Protein AF-W1UU13-F1 (afdb_monomer_lite)

Structure (mmCIF, N/CA/C/O backbone):
data_AF-W1UU13-F1
#
_entry.id   AF-W1UU13-F1
#
loop_
_atom_site.group_PDB
_atom_site.id
_atom_site.type_symbol
_atom_site.label_atom_id
_atom_site.label_alt_id
_atom_site.label_comp_id
_atom_site.label_asym_id
_atom_site.label_entity_id
_atom_site.label_seq_id
_atom_site.pdbx_PDB_ins_code
_atom_site.Cartn_x
_atom_site.Cartn_y
_atom_site.Cartn_z
_atom_site.occupancy
_atom_site.B_iso_or_equiv
_atom_site.auth_seq_id
_atom_site.auth_comp_id
_atom_site.auth_asym_id
_atom_site.auth_atom_id
_atom_site.pdbx_PDB_model_num
ATOM 1 N N . THR A 1 1 ? 0.758 -7.132 -17.561 1.00 61.41 1 THR A N 1
ATOM 2 C CA . THR A 1 1 ? 0.562 -8.472 -16.940 1.00 61.41 1 THR A CA 1
ATOM 3 C C . THR A 1 1 ? 0.799 -8.335 -15.442 1.00 61.41 1 THR A C 1
ATOM 5 O O . THR A 1 1 ? 1.104 -7.230 -15.027 1.00 61.41 1 THR A O 1
ATOM 8 N N . LEU A 1 2 ? 0.648 -9.371 -14.603 1.00 73.31 2 LEU A N 1
ATOM 9 C CA . LEU A 1 2 ? 0.971 -9.248 -13.160 1.00 73.31 2 LEU A CA 1
ATOM 10 C C . LEU A 1 2 ? 2.443 -8.853 -12.914 1.00 73.31 2 LEU A C 1
ATOM 12 O 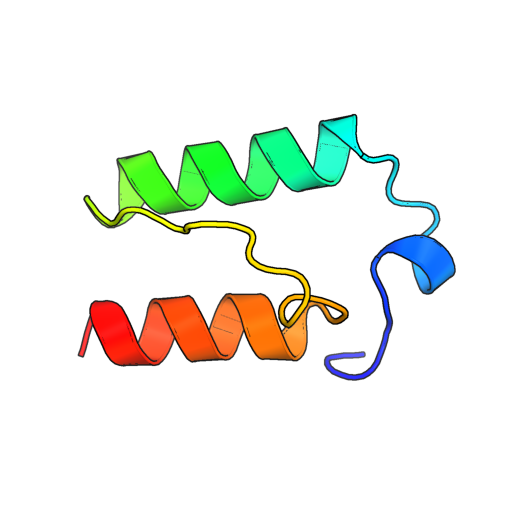O . LEU A 1 2 ? 2.760 -8.284 -11.881 1.00 73.31 2 LEU A O 1
ATOM 16 N N . GLU A 1 3 ? 3.311 -9.099 -13.898 1.00 73.81 3 GLU A N 1
ATOM 17 C CA . GLU A 1 3 ? 4.716 -8.677 -13.928 1.00 73.81 3 GLU A CA 1
ATOM 18 C C . GLU A 1 3 ? 4.922 -7.225 -14.402 1.00 73.81 3 GLU A C 1
ATOM 20 O O . GLU A 1 3 ? 6.035 -6.715 -14.307 1.00 73.81 3 GLU A O 1
ATOM 25 N N . SER A 1 4 ? 3.887 -6.557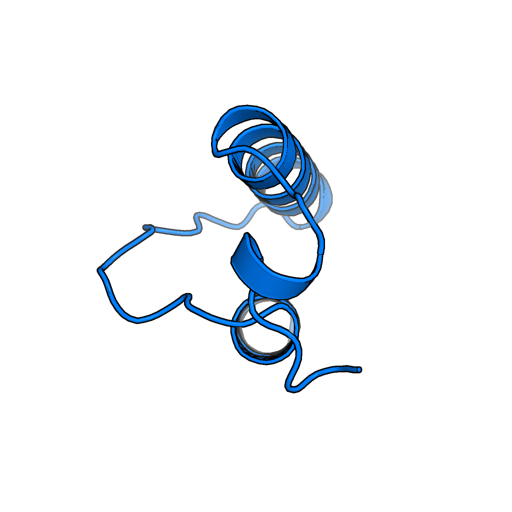 -14.932 1.00 76.69 4 SER A N 1
ATOM 26 C CA . SER A 1 4 ? 4.000 -5.148 -15.321 1.00 76.69 4 SER A CA 1
ATOM 27 C C . SER A 1 4 ? 4.156 -4.307 -14.060 1.00 76.69 4 SER A C 1
ATOM 29 O O . SER A 1 4 ? 3.345 -4.381 -13.129 1.00 76.69 4 SER A O 1
ATOM 31 N N . THR A 1 5 ? 5.220 -3.514 -14.035 1.00 77.69 5 THR A N 1
ATOM 32 C CA . THR A 1 5 ? 5.415 -2.485 -13.022 1.00 77.69 5 THR A CA 1
ATOM 33 C C . THR A 1 5 ? 4.417 -1.359 -13.251 1.00 77.69 5 THR A C 1
ATOM 35 O O . THR A 1 5 ? 3.898 -1.178 -14.352 1.00 77.69 5 THR A O 1
ATOM 38 N N . PHE A 1 6 ? 4.156 -0.572 -12.216 1.00 75.19 6 PHE A N 1
ATOM 39 C CA . PHE A 1 6 ? 3.319 0.620 -12.363 1.00 75.19 6 PHE A CA 1
ATOM 40 C C . PHE A 1 6 ? 3.906 1.613 -13.386 1.00 75.19 6 PHE A C 1
ATOM 42 O O . PHE A 1 6 ? 3.165 2.230 -14.141 1.00 75.19 6 PHE A O 1
ATOM 49 N N . ASP A 1 7 ? 5.237 1.646 -13.502 1.00 74.12 7 ASP A N 1
ATOM 50 C CA . ASP A 1 7 ? 5.983 2.391 -14.526 1.00 74.12 7 ASP A CA 1
ATOM 51 C C . ASP A 1 7 ? 5.713 1.873 -15.959 1.00 74.12 7 ASP A C 1
ATOM 53 O O . ASP A 1 7 ? 5.535 2.657 -16.884 1.00 74.12 7 ASP A O 1
ATOM 57 N N . ASP A 1 8 ? 5.590 0.550 -16.145 1.00 79.50 8 ASP A N 1
ATOM 58 C CA . ASP A 1 8 ? 5.260 -0.087 -17.437 1.00 79.50 8 ASP A CA 1
ATOM 59 C C . ASP A 1 8 ? 3.811 0.192 -17.877 1.00 79.50 8 ASP A C 1
ATOM 61 O O . ASP A 1 8 ? 3.482 0.119 -19.061 1.00 79.50 8 ASP A O 1
ATOM 65 N N . LEU A 1 9 ? 2.940 0.525 -16.920 1.00 75.50 9 LEU A N 1
ATOM 66 C CA . LEU A 1 9 ? 1.533 0.849 -17.155 1.00 75.50 9 LEU A CA 1
ATOM 67 C C . LEU A 1 9 ? 1.273 2.345 -17.361 1.00 75.50 9 LEU A C 1
ATOM 69 O O . LEU A 1 9 ? 0.109 2.714 -17.506 1.00 75.50 9 LEU A O 1
ATOM 73 N N . ASP A 1 10 ? 2.320 3.182 -17.391 1.00 75.88 10 ASP A N 1
ATOM 74 C CA . ASP A 1 10 ? 2.194 4.650 -17.401 1.00 75.88 10 ASP A CA 1
ATOM 75 C C . ASP A 1 10 ? 1.325 5.144 -16.224 1.00 75.88 10 ASP A C 1
ATOM 77 O O . ASP A 1 10 ? 0.629 6.150 -16.318 1.00 75.88 10 ASP A O 1
ATOM 81 N N . ALA A 1 11 ? 1.309 4.387 -15.119 1.00 79.25 11 ALA A N 1
ATOM 82 C CA . ALA A 1 11 ? 0.540 4.723 -13.934 1.00 79.25 11 ALA A CA 1
ATOM 83 C C . ALA A 1 11 ? 1.375 5.666 -13.069 1.00 79.25 11 ALA A C 1
ATOM 85 O O . ALA A 1 11 ? 2.375 5.267 -12.464 1.00 79.25 11 ALA A O 1
ATOM 86 N N . ASP A 1 12 ? 0.955 6.926 -13.011 1.00 78.69 12 ASP A N 1
ATOM 87 C CA . ASP A 1 12 ? 1.577 7.918 -12.150 1.00 78.69 12 ASP A CA 1
ATOM 88 C C . ASP A 1 12 ? 1.418 7.532 -10.669 1.00 78.69 12 ASP A C 1
ATOM 90 O O . ASP A 1 12 ? 0.526 6.781 -10.261 1.00 78.69 12 ASP A O 1
ATOM 94 N N . SER A 1 13 ? 2.264 8.109 -9.815 1.00 78.38 13 SER A N 1
ATOM 95 C CA . SER A 1 13 ? 2.206 7.884 -8.364 1.00 78.38 13 SER A CA 1
ATOM 96 C C . SER A 1 13 ? 0.848 8.243 -7.739 1.00 78.38 13 SER A C 1
ATOM 98 O O . SER A 1 13 ? 0.515 7.722 -6.676 1.00 78.38 13 SER A O 1
ATOM 100 N N . LEU A 1 14 ? 0.050 9.095 -8.395 1.00 83.12 14 LEU A N 1
ATOM 101 C CA . LEU A 1 14 ? -1.318 9.427 -7.986 1.00 83.12 14 LEU A CA 1
ATOM 102 C C . LEU A 1 14 ? -2.323 8.306 -8.283 1.00 83.12 14 LEU A C 1
ATOM 104 O O . LEU A 1 14 ? -3.153 8.024 -7.421 1.00 83.12 14 LEU A O 1
ATOM 108 N N . ASP A 1 15 ? -2.240 7.659 -9.449 1.00 82.62 15 ASP A N 1
ATOM 109 C CA . ASP A 1 15 ? -3.097 6.516 -9.799 1.00 82.62 15 ASP A CA 1
ATOM 110 C C . ASP A 1 15 ? -2.832 5.339 -8.857 1.00 82.62 15 ASP A C 1
ATOM 112 O O . ASP A 1 15 ? -3.753 4.732 -8.313 1.00 82.62 15 ASP A O 1
ATOM 116 N N . LEU A 1 16 ? -1.553 5.082 -8.588 1.00 78.25 16 LEU A N 1
ATOM 117 C CA . LEU A 1 16 ? -1.087 4.105 -7.607 1.00 78.25 16 LEU A CA 1
ATOM 118 C C . LEU A 1 16 ? -1.680 4.358 -6.218 1.00 78.25 16 LEU A C 1
ATOM 120 O O . LEU A 1 16 ? -2.242 3.455 -5.603 1.00 78.25 16 LEU A O 1
ATOM 124 N N . PHE A 1 17 ? -1.583 5.599 -5.741 1.00 81.00 17 PHE A N 1
ATOM 125 C CA . PHE A 1 17 ? -2.090 5.983 -4.429 1.00 81.00 17 PHE A CA 1
ATOM 126 C C . PHE A 1 17 ? -3.612 5.834 -4.337 1.00 81.00 17 PHE A C 1
ATOM 128 O O . PHE A 1 17 ? -4.126 5.403 -3.309 1.00 81.00 17 PHE A O 1
ATOM 135 N N . GLN A 1 18 ? -4.338 6.151 -5.413 1.00 84.44 18 GLN A N 1
ATOM 136 C CA . GLN A 1 18 ? -5.792 6.023 -5.457 1.00 84.44 18 GLN A CA 1
ATOM 137 C C . GLN A 1 18 ? -6.232 4.555 -5.409 1.00 84.44 18 GLN A C 1
ATOM 139 O O . GLN A 1 18 ? -7.076 4.210 -4.587 1.00 84.44 18 GLN A O 1
ATOM 144 N N . VAL A 1 19 ? -5.599 3.684 -6.202 1.00 81.88 19 VAL A N 1
ATOM 145 C CA . VAL A 1 19 ? -5.859 2.235 -6.184 1.00 81.88 19 VAL A CA 1
ATOM 146 C C . VAL A 1 19 ? -5.533 1.630 -4.819 1.00 81.88 19 VAL A C 1
ATOM 148 O O . VAL A 1 19 ? -6.335 0.867 -4.288 1.00 81.88 19 VAL A O 1
ATOM 151 N N . ILE A 1 20 ? -4.384 1.986 -4.233 1.00 80.94 20 ILE A N 1
ATOM 152 C CA . ILE A 1 20 ? -3.993 1.536 -2.891 1.00 80.94 20 ILE A CA 1
ATOM 153 C C . ILE A 1 20 ? -5.043 1.969 -1.868 1.00 80.94 20 ILE A C 1
ATOM 155 O O . ILE A 1 20 ? -5.549 1.131 -1.136 1.00 80.94 20 ILE A O 1
ATOM 159 N N . SER A 1 21 ? -5.429 3.244 -1.867 1.00 85.44 21 SER A N 1
ATOM 160 C CA . SER A 1 21 ? -6.365 3.788 -0.884 1.00 85.44 21 SER A CA 1
ATOM 161 C C . SER A 1 21 ? -7.782 3.209 -1.020 1.00 85.44 21 SER A C 1
ATOM 163 O O . SER A 1 21 ? -8.426 2.933 -0.011 1.00 85.44 21 SER A O 1
ATOM 165 N N . GLU A 1 22 ? -8.264 2.956 -2.243 1.00 88.06 22 GLU A N 1
ATOM 166 C CA . GLU A 1 22 ? -9.545 2.264 -2.461 1.00 88.06 22 GLU A CA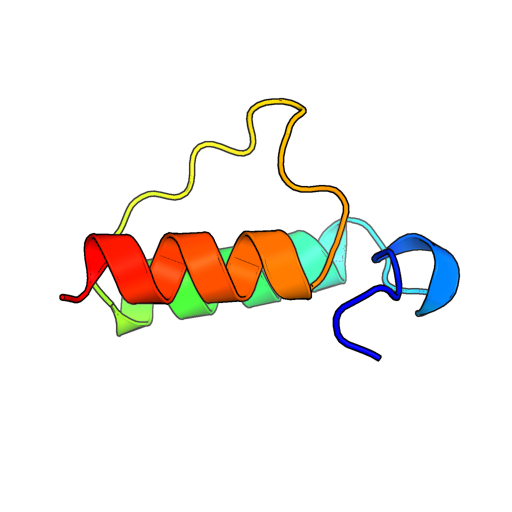 1
ATOM 167 C C . GLU A 1 22 ? -9.509 0.814 -1.968 1.00 88.06 22 GLU A C 1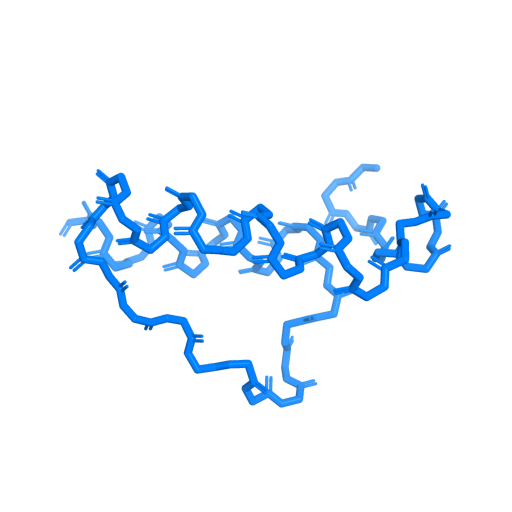
ATOM 169 O O . GLU A 1 22 ? -10.497 0.320 -1.431 1.00 88.06 22 GLU A O 1
ATOM 174 N N . ILE A 1 23 ? -8.378 0.128 -2.131 1.00 84.00 23 ILE A N 1
ATOM 175 C CA . ILE A 1 23 ? -8.172 -1.229 -1.623 1.00 84.00 23 ILE A CA 1
ATOM 176 C C . ILE A 1 23 ? -8.087 -1.228 -0.090 1.00 84.00 23 ILE A C 1
ATOM 178 O O . ILE A 1 23 ? -8.725 -2.063 0.546 1.00 84.00 23 ILE A O 1
ATOM 182 N N . GLU A 1 24 ? -7.334 -0.302 0.505 1.00 86.12 24 GLU A N 1
ATOM 183 C CA . GLU A 1 24 ? -7.235 -0.135 1.959 1.00 86.12 24 GLU A CA 1
ATOM 184 C C . GLU A 1 24 ? -8.618 0.043 2.594 1.00 86.12 24 GLU A C 1
ATOM 186 O O . GLU A 1 24 ? -8.950 -0.661 3.543 1.00 86.12 24 GLU A O 1
ATOM 191 N N . ASP A 1 25 ? -9.457 0.913 2.024 1.00 89.19 25 ASP A N 1
ATOM 192 C CA . ASP A 1 25 ? -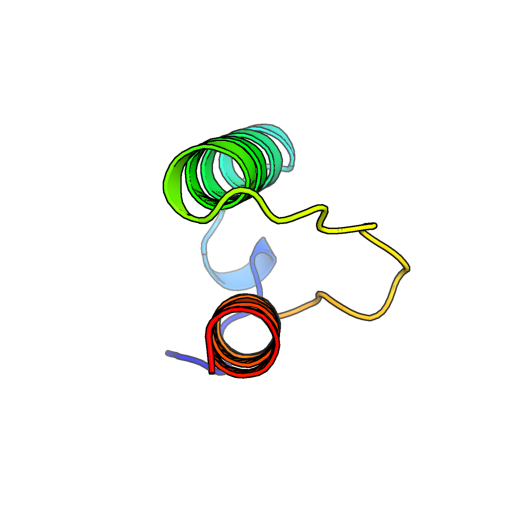10.819 1.163 2.510 1.00 89.19 25 ASP A CA 1
ATOM 193 C C . ASP A 1 25 ? -11.766 -0.020 2.231 1.00 89.19 25 ASP A C 1
ATOM 195 O O . ASP A 1 25 ? -12.543 -0.422 3.095 1.00 89.19 25 ASP A O 1
ATOM 199 N N . ALA A 1 26 ? -11.682 -0.638 1.045 1.00 87.88 26 ALA A N 1
ATOM 200 C CA . ALA A 1 26 ? -12.562 -1.746 0.667 1.00 87.88 26 ALA A CA 1
ATOM 201 C C . ALA A 1 26 ? -12.303 -3.032 1.464 1.00 87.88 26 ALA A C 1
ATOM 203 O O . ALA A 1 26 ? -13.239 -3.795 1.722 1.00 87.88 26 ALA A O 1
ATOM 204 N N . PHE A 1 27 ? -11.044 -3.288 1.819 1.00 84.50 27 PHE A N 1
ATOM 205 C CA . PHE A 1 27 ? -10.629 -4.486 2.545 1.00 84.50 27 PHE A CA 1
ATOM 206 C C . PHE A 1 27 ? -10.337 -4.222 4.031 1.00 84.50 27 PHE A C 1
ATOM 208 O O . PHE A 1 27 ? -10.061 -5.175 4.755 1.00 84.50 27 PHE A O 1
ATOM 215 N N . ASP A 1 28 ? -10.451 -2.970 4.493 1.00 87.06 28 ASP A N 1
ATOM 216 C CA . ASP A 1 28 ? -10.097 -2.524 5.852 1.00 87.06 28 ASP A CA 1
ATOM 217 C C . ASP A 1 28 ? -8.650 -2.929 6.222 1.00 87.06 28 ASP A C 1
ATOM 219 O O . ASP A 1 28 ? -8.359 -3.403 7.322 1.00 87.06 28 ASP A O 1
ATOM 223 N N . ILE A 1 29 ? -7.731 -2.790 5.257 1.00 82.94 29 ILE A N 1
ATOM 224 C CA . ILE A 1 29 ? -6.303 -3.111 5.400 1.00 82.94 29 ILE A CA 1
ATOM 225 C C . ILE A 1 29 ? -5.457 -1.841 5.332 1.00 82.94 29 ILE A C 1
ATOM 227 O O . ILE A 1 29 ? -5.893 -0.820 4.815 1.00 82.94 29 ILE A O 1
ATOM 231 N N . GLN A 1 30 ? -4.221 -1.914 5.820 1.00 80.19 30 GLN A N 1
ATOM 232 C CA . GLN A 1 30 ? -3.255 -0.825 5.710 1.00 80.19 30 GLN A CA 1
ATOM 233 C C . GLN A 1 30 ? -2.070 -1.313 4.880 1.00 80.19 30 GLN A C 1
ATOM 235 O O . GLN A 1 30 ? -1.396 -2.268 5.265 1.00 80.19 30 GLN A O 1
ATOM 240 N N . ILE A 1 31 ? -1.849 -0.687 3.729 1.00 78.75 31 ILE A N 1
ATOM 241 C CA . ILE A 1 31 ? -0.759 -0.993 2.813 1.00 78.75 31 ILE A CA 1
ATOM 242 C C . ILE A 1 31 ? 0.339 0.031 3.078 1.00 78.75 31 ILE A C 1
ATOM 244 O O . ILE A 1 31 ? 0.357 1.140 2.541 1.00 78.75 31 ILE A O 1
ATOM 248 N N . GLU A 1 32 ? 1.292 -0.344 3.923 1.00 71.44 32 GLU A N 1
ATOM 249 C CA . GLU A 1 32 ? 2.515 0.433 4.066 1.00 71.44 32 GLU A CA 1
ATOM 250 C C . GLU A 1 32 ? 3.328 0.215 2.789 1.00 71.44 32 GLU A C 1
ATOM 252 O O . GLU A 1 32 ? 3.875 -0.862 2.564 1.00 71.44 32 GLU A O 1
ATOM 257 N N . ALA A 1 33 ? 3.352 1.222 1.911 1.00 63.81 33 ALA A N 1
ATOM 258 C CA . ALA A 1 33 ? 4.200 1.246 0.724 1.00 63.81 33 ALA A CA 1
ATOM 259 C C . ALA A 1 33 ? 5.680 1.368 1.134 1.00 63.81 33 ALA A C 1
ATOM 261 O O . ALA A 1 33 ? 6.355 2.362 0.869 1.00 63.81 33 ALA A O 1
ATOM 262 N N . GLU A 1 34 ? 6.177 0.366 1.850 1.00 53.50 34 GLU A N 1
ATOM 263 C CA . GLU A 1 34 ? 7.591 0.060 1.934 1.00 53.50 34 GLU A CA 1
ATOM 264 C C . GLU A 1 34 ? 8.033 -0.369 0.524 1.00 53.50 34 GLU A C 1
ATOM 266 O O . GLU A 1 34 ? 7.239 -0.923 -0.234 1.00 53.50 34 GLU A O 1
ATOM 271 N N . ASP A 1 35 ? 9.275 -0.058 0.151 1.00 56.72 35 ASP A N 1
ATOM 272 C CA . ASP A 1 35 ? 9.899 -0.110 -1.193 1.00 56.72 35 ASP A CA 1
ATOM 273 C C . ASP A 1 35 ? 9.722 -1.424 -2.016 1.00 56.72 35 ASP A C 1
ATOM 275 O O . ASP A 1 35 ? 10.262 -1.553 -3.117 1.00 56.72 35 ASP A O 1
ATOM 279 N N . ASP A 1 36 ? 8.994 -2.411 -1.495 1.00 61.06 36 ASP A N 1
ATOM 280 C CA . ASP A 1 36 ? 8.770 -3.755 -2.029 1.00 61.06 36 ASP A CA 1
ATOM 281 C C . ASP A 1 36 ? 7.593 -3.854 -3.027 1.00 61.06 36 ASP A C 1
ATOM 283 O O . ASP A 1 36 ? 7.602 -4.723 -3.896 1.00 61.06 36 ASP A O 1
ATOM 287 N N . LEU A 1 37 ? 6.613 -2.940 -2.996 1.00 73.50 37 LEU A N 1
ATOM 288 C CA . LEU A 1 37 ? 5.457 -2.957 -3.914 1.00 73.50 37 LEU A CA 1
ATOM 289 C C . LEU A 1 37 ? 5.790 -2.342 -5.288 1.00 73.50 37 LEU A C 1
ATOM 291 O O . LEU A 1 37 ? 5.430 -1.203 -5.587 1.00 73.50 37 LEU A O 1
ATOM 295 N N . LYS A 1 38 ? 6.491 -3.093 -6.147 1.00 73.06 38 LYS A N 1
ATOM 296 C CA . LYS A 1 38 ? 6.930 -2.613 -7.479 1.00 73.06 38 LYS A CA 1
ATOM 297 C C . LYS A 1 38 ? 6.014 -3.012 -8.629 1.00 73.06 38 LYS A C 1
ATOM 299 O O . LYS A 1 38 ? 6.018 -2.345 -9.669 1.00 73.06 38 LYS A O 1
ATOM 304 N N . THR A 1 39 ? 5.253 -4.090 -8.469 1.00 82.50 39 THR A N 1
ATOM 305 C CA . THR A 1 39 ? 4.372 -4.619 -9.513 1.00 82.50 39 THR A CA 1
ATOM 306 C C . THR A 1 39 ? 2.917 -4.649 -9.069 1.00 82.50 39 THR A C 1
ATOM 308 O O . THR A 1 39 ? 2.608 -4.712 -7.877 1.00 82.50 39 THR A O 1
ATOM 311 N N . VAL A 1 40 ? 2.006 -4.659 -10.046 1.00 79.56 40 VAL A N 1
ATOM 312 C CA . VAL A 1 40 ? 0.578 -4.894 -9.777 1.00 79.56 40 VAL A CA 1
ATOM 313 C C . VAL A 1 40 ? 0.374 -6.262 -9.116 1.00 79.56 40 VAL A C 1
ATOM 315 O O . VAL A 1 40 ? -0.515 -6.418 -8.285 1.00 79.56 40 VAL A O 1
ATOM 318 N N . GLY A 1 41 ? 1.210 -7.250 -9.454 1.00 80.62 41 GLY A N 1
ATOM 319 C CA . GLY A 1 41 ? 1.189 -8.572 -8.838 1.00 80.62 41 GLY A CA 1
ATOM 320 C C . GLY A 1 41 ? 1.512 -8.557 -7.346 1.00 80.62 41 GLY A C 1
ATOM 321 O O . GLY A 1 41 ? 0.795 -9.204 -6.588 1.00 80.62 41 GLY A O 1
ATOM 322 N N . ASP A 1 42 ? 2.524 -7.796 -6.922 1.00 82.81 42 ASP A N 1
ATOM 323 C CA . ASP A 1 42 ? 2.882 -7.668 -5.502 1.00 82.81 42 ASP A CA 1
ATOM 324 C C . ASP A 1 42 ? 1.743 -7.036 -4.697 1.00 82.81 42 ASP A C 1
ATOM 326 O O . ASP A 1 42 ? 1.391 -7.529 -3.627 1.00 82.81 42 ASP A O 1
ATOM 330 N N . LEU A 1 43 ? 1.103 -5.998 -5.247 1.00 79.12 43 LEU A N 1
ATOM 331 C CA . LEU A 1 43 ? -0.045 -5.354 -4.611 1.00 79.12 43 LEU A CA 1
ATOM 332 C C . LEU A 1 43 ? -1.214 -6.329 -4.442 1.00 79.12 43 LEU A C 1
ATOM 334 O O . LEU A 1 43 ? -1.761 -6.458 -3.351 1.00 79.12 43 LEU A O 1
ATOM 338 N N . VAL A 1 44 ? -1.583 -7.047 -5.505 1.00 80.81 44 VAL A N 1
ATOM 339 C CA . VAL A 1 44 ? -2.688 -8.017 -5.458 1.00 80.81 44 VAL A CA 1
ATOM 340 C C . VAL A 1 44 ? -2.380 -9.153 -4.481 1.00 80.81 44 VAL A C 1
ATOM 342 O O . VAL A 1 44 ? -3.248 -9.523 -3.696 1.00 80.81 44 VAL A O 1
ATOM 345 N N . ALA A 1 45 ? -1.149 -9.669 -4.480 1.00 84.44 45 ALA A N 1
ATOM 346 C CA . ALA A 1 45 ? -0.733 -10.725 -3.563 1.00 84.44 45 ALA A CA 1
ATOM 347 C C . ALA A 1 45 ? -0.777 -10.270 -2.096 1.00 84.44 45 ALA A C 1
ATOM 349 O O . ALA A 1 45 ? -1.251 -11.020 -1.244 1.00 84.44 45 ALA A O 1
ATOM 350 N N . TYR A 1 46 ? -0.340 -9.039 -1.809 1.00 82.69 46 TYR A N 1
ATOM 351 C CA . TYR A 1 46 ? -0.396 -8.458 -0.467 1.00 82.69 46 TYR A CA 1
ATOM 352 C C . TYR A 1 46 ? -1.836 -8.372 0.051 1.00 82.69 46 TYR A C 1
ATOM 354 O O . TYR A 1 46 ? -2.136 -8.792 1.170 1.00 82.69 46 TYR A O 1
ATOM 362 N N . VAL A 1 47 ? -2.747 -7.885 -0.794 1.00 80.50 47 VAL A N 1
ATOM 363 C CA . VAL A 1 47 ? -4.177 -7.799 -0.480 1.00 80.50 47 VAL A CA 1
ATOM 364 C C . VAL A 1 47 ? -4.762 -9.188 -0.259 1.00 80.50 47 VAL A C 1
ATOM 366 O O . VAL A 1 47 ? -5.429 -9.418 0.746 1.00 80.50 47 VAL A O 1
ATOM 369 N N . GLU A 1 48 ? -4.497 -10.140 -1.154 1.00 82.81 48 GLU A N 1
ATOM 370 C CA . GLU A 1 48 ? -4.990 -11.512 -1.011 1.00 82.81 48 GLU A CA 1
ATOM 371 C C . GLU A 1 48 ? -4.483 -12.203 0.261 1.00 82.81 48 GLU A C 1
ATOM 373 O O . GLU A 1 48 ? -5.215 -13.005 0.835 1.00 82.81 48 GLU A O 1
ATOM 378 N N . GLU A 1 49 ? -3.260 -11.917 0.713 1.00 83.19 49 GLU A N 1
ATOM 379 C CA . G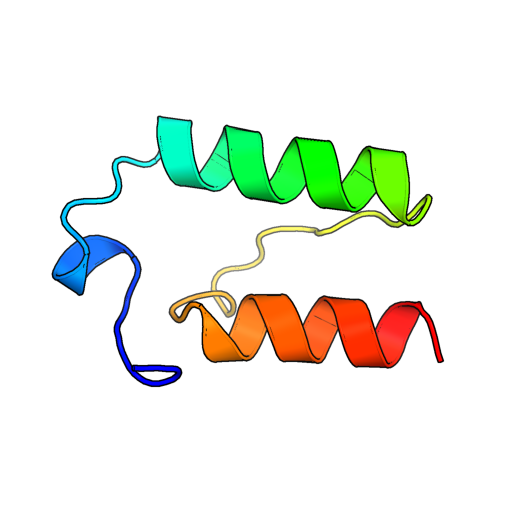LU A 1 49 ? -2.712 -12.487 1.947 1.00 83.19 49 GLU A CA 1
ATOM 380 C C . GLU A 1 49 ? -3.321 -11.854 3.204 1.00 83.19 49 GLU A C 1
ATOM 382 O O . GLU A 1 49 ? -3.654 -12.573 4.146 1.00 83.19 49 GLU A O 1
ATOM 387 N N . GLN A 1 50 ? -3.542 -10.538 3.198 1.00 79.44 50 GLN A N 1
ATOM 388 C CA . GLN A 1 50 ? -4.188 -9.826 4.306 1.00 79.44 50 GLN A CA 1
ATOM 389 C C . GLN A 1 50 ? -5.687 -10.131 4.430 1.00 79.44 50 GLN A C 1
ATOM 391 O O . GLN A 1 50 ? -6.222 -10.134 5.536 1.00 79.44 50 GLN A O 1
ATOM 396 N N . THR A 1 51 ? -6.366 -10.404 3.314 1.00 72.38 51 THR A N 1
ATOM 397 C CA . THR A 1 51 ? -7.813 -10.689 3.296 1.00 72.38 51 THR A CA 1
ATOM 398 C C . THR A 1 51 ? -8.142 -12.181 3.474 1.00 72.38 51 THR A C 1
ATOM 400 O O . THR A 1 51 ? -9.301 -12.584 3.337 1.00 72.38 51 THR A O 1
ATOM 403 N N . LYS A 1 52 ? -7.134 -13.025 3.712 1.00 61.66 52 LYS A N 1
ATOM 404 C CA . LYS A 1 52 ? -7.276 -14.486 3.738 1.00 61.66 52 LYS A CA 1
ATOM 405 C C . LYS A 1 52 ? -7.821 -15.053 5.046 1.00 61.66 52 LYS A C 1
ATOM 407 O O . LYS A 1 52 ? -7.497 -14.522 6.129 1.00 61.66 52 LYS A O 1
#

Secondary structure (DSSP, 8-state):
-TT-BTTTTT--HHHHHHHHHHHHHHHT------TT--BHHHHHHHHHHHT-

Foldseek 3Di:
DQPQFCVNVVNDPVNVVVVQVVLCVVQVHDDDVDVPRGGNNVVVVVSVVSND

Sequence (52 aa):
TLESTFDDLDADSLDLFQVISEIEDAFDIQIEAEDDLKTVGDLVAYVEEQTK

Radius of gyration: 10.54 Å; chains: 1; bounding box: 22×24×23 Å

pLDDT: mean 77.91, std 7.87, range [53.5, 89.19]